Protein AF-A0AAX6IBY4-F1 (afdb_monomer)

Radius of gyration: 30.58 Å; Cα contacts (8 Å, |Δi|>4): 10; chains: 1; bounding box: 58×40×85 Å

Mean predicted aligned error: 21.07 Å

pLDDT: mean 71.38, std 19.07, range [36.28, 96.56]

Sequence (114 aa):
MSEHTAAAQQQFESMHTPLALNLREAINSASSITQNITSELVDGQRKLLALVAENTKALNPMGTKQSYGPMAEIPEMASSVQQVEVPLDPTKELSRLISEHKFGKAFTMALQRT

Secondary structure (DSSP, 8-state):
-HHHHHHHHHHHHHHHHHHHHHHHHHHHHHHHHHHHHHHHHHHHHHHHHHHHHHHHHHS-SS---------------------------HHHHHHHHHHTT-HHHHHHHHHTT-

InterPro domains:
  IPR045152 Enhancer of mRNA-decapping protein 4-like [PTHR15598] (1-113)

Structure (mmCIF, N/CA/C/O backbone):
data_AF-A0AAX6IBY4-F1
#
_entry.id   AF-A0AAX6IBY4-F1
#
loop_
_atom_site.group_PDB
_atom_site.id
_atom_site.type_symbol
_atom_site.label_atom_id
_atom_site.label_alt_id
_atom_site.label_comp_id
_atom_site.label_asym_id
_atom_site.label_entity_id
_atom_site.label_seq_id
_atom_site.pdbx_PDB_ins_code
_atom_site.Cartn_x
_atom_site.Cartn_y
_atom_site.Cartn_z
_atom_site.occupancy
_atom_site.B_iso_or_equiv
_atom_site.auth_seq_id
_atom_site.auth_comp_id
_atom_site.auth_asym_id
_atom_site.auth_atom_id
_atom_site.pdbx_PDB_model_num
ATOM 1 N N . MET A 1 1 ? -29.167 6.691 43.933 1.00 55.09 1 MET A N 1
ATOM 2 C CA . MET A 1 1 ? -29.007 5.441 43.142 1.00 55.09 1 MET A CA 1
ATOM 3 C C . MET A 1 1 ? -29.059 5.705 41.631 1.00 55.09 1 MET A C 1
ATOM 5 O O . MET A 1 1 ? -28.289 5.094 40.905 1.00 55.09 1 MET A O 1
ATOM 9 N N . SER A 1 2 ? -29.892 6.633 41.143 1.00 59.75 2 SER A N 1
ATOM 10 C CA . SER A 1 2 ? -29.972 7.025 39.721 1.00 59.75 2 SER A CA 1
ATOM 11 C C . SER A 1 2 ? -28.693 7.676 39.169 1.00 59.75 2 SER A C 1
ATOM 13 O O . SER A 1 2 ? -28.289 7.367 38.053 1.00 59.75 2 SER A O 1
ATOM 15 N N . GLU A 1 3 ? -28.006 8.506 39.958 1.00 59.09 3 GLU A N 1
ATOM 16 C CA . GLU A 1 3 ? -26.794 9.230 39.525 1.00 59.09 3 GLU A CA 1
ATOM 17 C C . GLU A 1 3 ? -25.611 8.303 39.210 1.00 59.09 3 GLU A C 1
ATOM 19 O O . GLU A 1 3 ? -24.922 8.491 38.212 1.00 59.09 3 GLU A O 1
ATOM 24 N N . HIS A 1 4 ? -25.425 7.238 39.995 1.00 55.28 4 HIS A N 1
ATOM 25 C CA . HIS A 1 4 ? -24.392 6.230 39.728 1.00 55.28 4 HIS A CA 1
ATOM 26 C C . HIS A 1 4 ? -24.662 5.434 38.445 1.00 55.28 4 HIS A C 1
ATOM 28 O O . HIS A 1 4 ? -23.726 4.987 37.788 1.00 55.28 4 HIS A O 1
ATOM 34 N N . THR A 1 5 ? -25.934 5.286 38.069 1.00 63.00 5 THR A N 1
ATOM 35 C CA . THR A 1 5 ? -26.331 4.561 36.853 1.00 63.00 5 THR A CA 1
ATOM 36 C C . THR A 1 5 ? -26.100 5.428 35.611 1.00 63.00 5 THR A C 1
ATOM 38 O O . THR A 1 5 ? -25.559 4.950 34.617 1.00 63.00 5 THR A O 1
ATOM 41 N N . ALA A 1 6 ? -26.410 6.727 35.700 1.00 64.62 6 ALA A N 1
ATOM 42 C CA . ALA A 1 6 ? -26.147 7.699 34.639 1.00 64.62 6 ALA A CA 1
ATOM 43 C C . ALA A 1 6 ? -24.641 7.934 34.416 1.00 64.62 6 ALA A C 1
ATOM 45 O O . ALA A 1 6 ? -24.189 7.973 33.273 1.00 64.62 6 ALA A O 1
ATOM 46 N N . ALA A 1 7 ? -23.849 8.020 35.490 1.00 63.41 7 ALA A N 1
ATOM 47 C CA . ALA A 1 7 ? -22.394 8.143 35.396 1.00 63.41 7 ALA A CA 1
ATOM 48 C C . ALA A 1 7 ? -21.752 6.905 34.743 1.00 63.41 7 ALA A C 1
ATOM 50 O O . ALA A 1 7 ? -20.876 7.039 33.892 1.00 63.41 7 ALA A O 1
ATOM 51 N N . ALA A 1 8 ? -22.232 5.701 35.075 1.00 61.78 8 ALA A N 1
ATOM 52 C CA . ALA A 1 8 ? -21.758 4.463 34.460 1.00 61.78 8 ALA A CA 1
ATOM 53 C C . ALA A 1 8 ? -22.101 4.377 32.959 1.00 61.78 8 ALA A C 1
ATOM 55 O O . ALA A 1 8 ? -21.261 3.949 32.169 1.00 61.78 8 ALA A O 1
ATOM 56 N N . GLN A 1 9 ? -23.292 4.827 32.546 1.00 62.38 9 GLN A N 1
ATOM 57 C CA . GLN A 1 9 ? -23.672 4.907 31.128 1.00 62.38 9 GLN A CA 1
ATOM 58 C C . GLN A 1 9 ? -22.846 5.944 30.362 1.00 62.38 9 GLN A C 1
ATOM 60 O O . GLN A 1 9 ? -22.327 5.631 29.294 1.00 62.38 9 GLN A O 1
ATOM 65 N N . GLN A 1 10 ? -22.643 7.138 30.926 1.00 64.81 10 GLN A N 1
ATOM 66 C CA . GLN A 1 10 ? -21.785 8.150 30.308 1.00 64.81 10 GLN A CA 1
ATOM 67 C C . GLN A 1 10 ? -20.335 7.680 30.185 1.00 64.81 10 GLN A C 1
ATOM 69 O O . GLN A 1 10 ? -19.704 7.930 29.161 1.00 64.81 10 GLN A O 1
ATOM 74 N N . GLN A 1 11 ? -19.800 6.972 31.186 1.00 63.59 11 GLN A N 1
ATOM 75 C CA . GLN A 1 11 ? -18.466 6.375 31.095 1.00 63.59 11 GLN A CA 1
ATOM 76 C C . GLN A 1 11 ? -18.399 5.290 30.017 1.00 63.59 11 GLN A C 1
ATOM 78 O O . GLN A 1 11 ? -17.438 5.263 29.257 1.00 63.59 11 GLN A O 1
ATOM 83 N N . PHE A 1 12 ? -19.417 4.438 29.898 1.00 61.59 12 PHE A N 1
ATOM 84 C CA . PHE A 1 12 ? -19.486 3.405 28.866 1.00 61.59 12 PHE A CA 1
ATOM 85 C C . PHE A 1 12 ? -19.527 4.005 27.450 1.00 61.59 12 PHE A C 1
ATOM 87 O O . PHE A 1 12 ? -18.711 3.655 26.598 1.00 61.59 12 PHE A O 1
ATOM 94 N N . GLU A 1 13 ? -20.398 4.985 27.208 1.00 59.47 13 GLU A N 1
ATOM 95 C CA . GLU A 1 13 ? -20.476 5.701 25.926 1.00 59.47 13 GLU A CA 1
ATOM 96 C C . GLU A 1 13 ? -19.178 6.472 25.620 1.00 59.47 13 GLU A C 1
ATOM 98 O O . GLU A 1 13 ? -18.667 6.447 24.493 1.00 59.47 13 GLU A O 1
ATOM 103 N N . SER A 1 14 ? -18.564 7.072 26.642 1.00 60.78 14 SER A N 1
ATOM 104 C CA . SER A 1 14 ? -17.273 7.760 26.523 1.00 60.78 14 SER A CA 1
ATOM 105 C C . SER A 1 14 ? -16.094 6.810 26.299 1.00 60.78 14 SER A C 1
ATOM 107 O O . SER A 1 14 ? -15.063 7.260 25.817 1.00 60.78 14 SER A O 1
ATOM 109 N N . MET A 1 15 ? -16.204 5.514 26.611 1.00 60.28 15 MET A N 1
ATOM 110 C CA . MET A 1 15 ? -15.149 4.523 26.346 1.00 60.28 15 MET A CA 1
ATOM 111 C C . MET A 1 15 ? -15.185 3.981 24.913 1.00 60.28 15 MET A C 1
ATOM 113 O O . MET A 1 15 ? -14.141 3.627 24.364 1.00 60.28 15 MET A O 1
ATOM 117 N N . HIS A 1 16 ? -16.356 3.950 24.275 1.00 60.94 16 HIS A N 1
ATOM 118 C CA . HIS A 1 16 ? -16.498 3.488 22.889 1.00 60.94 16 HIS A CA 1
ATOM 119 C C . HIS A 1 16 ? -16.200 4.578 21.850 1.00 60.94 16 HIS A C 1
ATOM 121 O O . HIS A 1 16 ? -15.796 4.277 20.725 1.00 60.94 16 HIS A O 1
ATOM 127 N N . THR A 1 17 ? -16.328 5.846 22.237 1.00 72.38 17 THR A N 1
ATOM 128 C CA . THR A 1 17 ? -16.093 6.999 21.355 1.00 72.38 17 THR A CA 1
ATOM 129 C C . THR A 1 17 ? -14.617 7.171 20.925 1.00 72.38 17 THR A C 1
ATOM 131 O O . THR A 1 17 ? -14.375 7.351 19.731 1.00 72.38 17 THR A O 1
ATOM 134 N N . PRO A 1 18 ? -13.604 7.055 21.810 1.00 77.81 18 PRO A N 1
ATOM 135 C CA . PRO A 1 18 ? -12.193 7.244 21.465 1.00 77.81 18 PRO A CA 1
ATOM 136 C C . PRO A 1 18 ? -11.669 6.176 20.508 1.00 77.81 18 PRO A C 1
ATOM 138 O O . PRO A 1 18 ? -10.928 6.487 19.581 1.00 77.81 18 PRO A O 1
ATOM 141 N N . LEU A 1 19 ? -12.080 4.917 20.692 1.00 81.25 19 LEU A N 1
ATOM 142 C CA . LEU A 1 19 ? -11.678 3.830 19.801 1.00 81.25 19 LEU A CA 1
ATOM 143 C C . LEU A 1 19 ? -12.272 4.013 18.400 1.00 81.25 19 LEU A C 1
ATOM 145 O O . LEU A 1 19 ? -11.559 3.863 17.410 1.00 81.25 19 LEU A O 1
ATOM 149 N N . ALA A 1 20 ? -13.555 4.371 18.308 1.00 79.25 20 ALA A N 1
ATOM 150 C CA . ALA A 1 20 ? -14.202 4.651 17.029 1.00 79.25 20 ALA A CA 1
ATOM 151 C C . ALA A 1 20 ? -13.552 5.844 16.304 1.00 79.25 20 ALA A C 1
ATOM 153 O O . ALA A 1 20 ? -13.380 5.813 15.084 1.00 79.25 20 ALA A O 1
ATOM 154 N N . LEU A 1 21 ? -13.148 6.873 17.055 1.00 82.75 21 LEU A N 1
ATOM 155 C CA . LEU A 1 21 ? -12.456 8.046 16.524 1.00 82.75 21 LEU A CA 1
ATOM 156 C C . LEU A 1 21 ? -11.056 7.675 16.010 1.00 82.75 21 LEU A C 1
ATOM 158 O O . LEU A 1 21 ? -10.750 7.949 14.851 1.00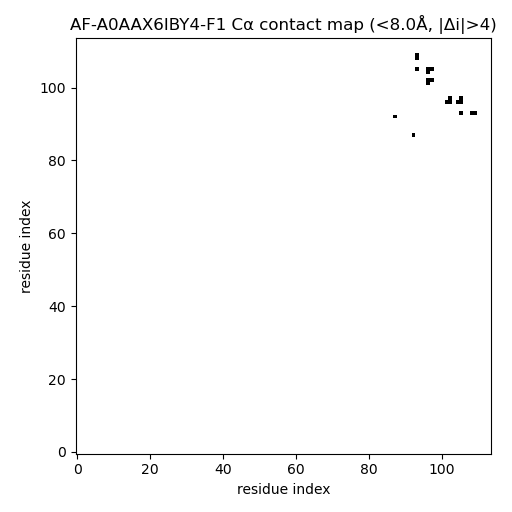 82.75 21 LEU A O 1
ATOM 162 N N . ASN A 1 22 ? -10.270 6.942 16.803 1.00 86.56 22 ASN A N 1
ATOM 163 C CA . ASN A 1 22 ? -8.951 6.443 16.405 1.00 86.56 22 ASN A CA 1
ATOM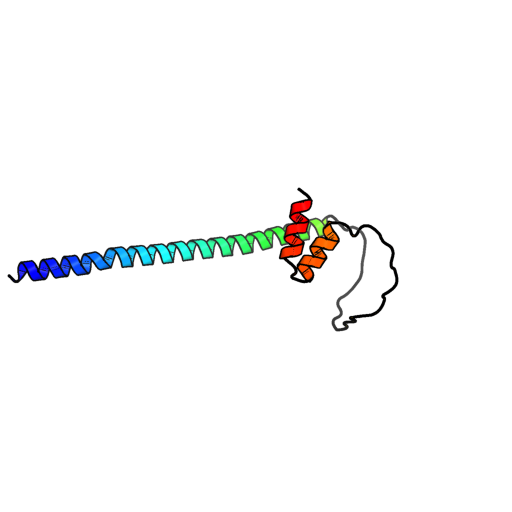 164 C C . ASN A 1 22 ? -9.019 5.538 15.168 1.00 86.56 22 ASN A C 1
ATOM 166 O O . ASN A 1 22 ? -8.180 5.647 14.279 1.00 86.56 22 ASN A O 1
ATOM 170 N N . LEU A 1 23 ? -10.021 4.656 15.076 1.00 86.00 23 LEU A N 1
ATOM 171 C CA . LEU A 1 23 ? -10.219 3.805 13.899 1.00 86.00 23 LEU A CA 1
ATOM 172 C C . LEU A 1 23 ? -10.519 4.634 12.651 1.00 86.00 23 LEU A C 1
ATOM 174 O O . LEU A 1 23 ? -9.950 4.383 11.593 1.00 86.00 23 LEU A O 1
ATOM 178 N N . ARG A 1 24 ? -11.383 5.643 12.768 1.00 85.19 24 ARG A N 1
ATOM 179 C CA . ARG A 1 24 ? -11.699 6.546 11.658 1.00 85.19 24 ARG A CA 1
ATOM 180 C C . ARG A 1 24 ? -10.476 7.349 11.218 1.00 85.19 24 ARG A C 1
ATOM 182 O O . ARG A 1 24 ? -10.249 7.480 10.019 1.00 85.19 24 ARG A O 1
ATOM 189 N N . GLU A 1 25 ? -9.673 7.850 12.153 1.00 90.56 25 GLU A N 1
ATOM 190 C CA . GLU A 1 25 ? -8.411 8.522 11.826 1.00 90.56 25 GLU A CA 1
ATOM 191 C C . GLU A 1 25 ? -7.401 7.573 11.179 1.00 90.56 25 GLU A C 1
ATOM 193 O O . GLU A 1 25 ? -6.795 7.933 10.171 1.00 90.56 25 GLU A O 1
ATOM 198 N N . ALA A 1 26 ? -7.269 6.342 11.679 1.00 90.44 26 ALA A N 1
ATOM 199 C CA . ALA A 1 26 ? -6.401 5.327 11.090 1.00 90.44 26 ALA A CA 1
ATOM 200 C C . ALA A 1 26 ? -6.826 4.973 9.655 1.00 90.44 26 ALA A C 1
ATOM 202 O O . ALA A 1 26 ? -5.979 4.909 8.765 1.00 90.44 26 ALA A O 1
ATOM 203 N N . ILE A 1 27 ? -8.131 4.812 9.406 1.00 91.69 27 ILE A N 1
ATOM 204 C CA . ILE A 1 27 ? -8.686 4.570 8.066 1.00 91.69 27 ILE A CA 1
ATOM 205 C C . ILE A 1 27 ? -8.398 5.757 7.143 1.00 91.69 27 ILE A C 1
ATOM 207 O O . ILE A 1 27 ? -7.911 5.565 6.029 1.00 91.69 27 ILE A O 1
ATOM 211 N N . ASN A 1 28 ? -8.646 6.984 7.603 1.00 93.38 28 ASN A N 1
ATOM 212 C CA . ASN A 1 28 ? -8.382 8.186 6.813 1.00 93.38 28 ASN A CA 1
ATOM 213 C C . ASN A 1 28 ? -6.888 8.340 6.493 1.00 93.38 28 ASN A C 1
ATOM 215 O O . ASN A 1 28 ? -6.529 8.669 5.363 1.00 93.38 28 ASN A O 1
ATOM 219 N N . SER A 1 29 ? -6.015 8.057 7.461 1.00 94.31 29 SER A N 1
ATOM 220 C CA . SER A 1 29 ? -4.562 8.085 7.289 1.00 94.31 29 SER A CA 1
ATOM 221 C C . SER A 1 29 ? -4.102 7.041 6.269 1.00 94.31 29 SER A C 1
ATOM 223 O O . SER A 1 29 ? -3.422 7.379 5.300 1.00 94.31 29 SER A O 1
ATOM 225 N N . ALA A 1 30 ? -4.557 5.791 6.402 1.00 92.88 30 ALA A N 1
ATOM 226 C CA . ALA A 1 30 ? -4.256 4.724 5.449 1.00 92.88 30 ALA A CA 1
ATOM 227 C C . ALA A 1 30 ? -4.766 5.042 4.031 1.00 92.88 30 ALA A C 1
ATOM 229 O O . ALA A 1 30 ? -4.067 4.797 3.044 1.00 92.88 30 ALA A O 1
ATOM 230 N N . SER A 1 31 ? -5.957 5.638 3.919 1.00 93.75 31 SER A N 1
ATOM 231 C CA . SER A 1 31 ? -6.512 6.080 2.637 1.00 93.75 31 SER A CA 1
ATOM 232 C C . SER A 1 31 ? -5.661 7.184 2.004 1.00 93.75 31 SER A C 1
ATOM 234 O O . SER A 1 31 ? -5.353 7.111 0.815 1.00 93.75 31 SER A O 1
ATOM 236 N N . SER A 1 32 ? -5.232 8.173 2.794 1.00 95.25 32 SER A N 1
ATOM 237 C CA . SER A 1 32 ? -4.353 9.256 2.336 1.00 95.25 32 SER A CA 1
ATOM 238 C C . SER A 1 32 ? -3.004 8.721 1.844 1.00 95.25 32 SER A C 1
ATOM 240 O O . SER A 1 32 ? -2.558 9.062 0.748 1.00 95.25 32 SER A O 1
ATOM 242 N N . ILE A 1 33 ? -2.394 7.795 2.593 1.00 95.88 33 ILE A N 1
ATOM 243 C CA . ILE A 1 33 ? -1.143 7.128 2.205 1.00 95.88 33 ILE A CA 1
ATOM 244 C C . ILE A 1 33 ? -1.312 6.392 0.871 1.00 95.88 33 ILE A C 1
ATOM 246 O O . ILE A 1 33 ? -0.482 6.535 -0.024 1.00 95.88 33 ILE A O 1
ATOM 250 N N . THR A 1 34 ? -2.401 5.640 0.709 1.00 93.56 34 THR A N 1
ATOM 251 C CA . THR A 1 34 ? -2.664 4.875 -0.520 1.00 93.56 34 THR A CA 1
ATOM 252 C C . THR A 1 34 ? -2.861 5.795 -1.723 1.00 93.56 34 THR A C 1
ATOM 254 O O . THR A 1 34 ? -2.324 5.536 -2.803 1.00 93.56 34 THR A O 1
ATOM 257 N N . GLN A 1 35 ? -3.586 6.901 -1.542 1.00 94.44 35 GLN A N 1
ATOM 258 C CA . GLN A 1 35 ? -3.765 7.907 -2.584 1.00 94.44 35 GLN A CA 1
ATO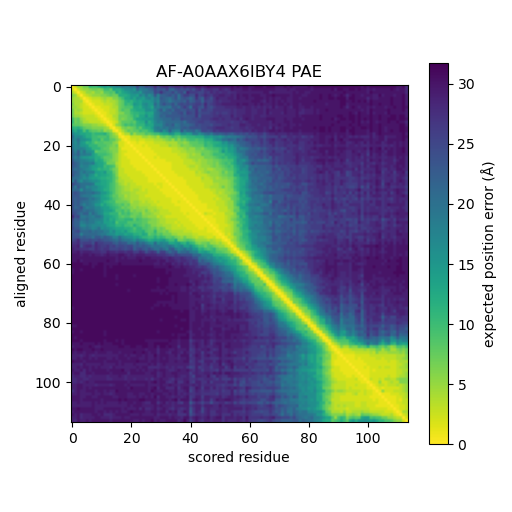M 259 C C . GLN A 1 35 ? -2.428 8.551 -2.974 1.00 94.44 35 GLN A C 1
ATOM 261 O O . GLN A 1 35 ? -2.152 8.709 -4.163 1.00 94.44 35 GLN A O 1
ATOM 266 N N . ASN A 1 36 ? -1.575 8.859 -1.994 1.00 96.56 36 ASN A N 1
ATOM 267 C CA . ASN A 1 36 ? -0.245 9.404 -2.245 1.00 96.56 36 ASN A CA 1
ATOM 268 C C . ASN A 1 36 ? 0.630 8.420 -3.034 1.00 96.56 36 ASN A C 1
ATOM 270 O O . ASN A 1 36 ? 1.176 8.785 -4.069 1.00 96.56 36 ASN A O 1
ATOM 274 N N . ILE A 1 37 ? 0.690 7.151 -2.615 1.00 96.38 37 ILE A N 1
ATOM 275 C CA . ILE A 1 37 ? 1.430 6.099 -3.335 1.00 96.38 37 ILE A CA 1
ATOM 276 C C . ILE A 1 37 ? 0.911 5.946 -4.768 1.00 96.38 37 ILE A C 1
ATOM 278 O O . ILE A 1 37 ? 1.700 5.802 -5.697 1.00 96.38 37 ILE A O 1
ATOM 282 N N . THR A 1 38 ? -0.406 6.002 -4.967 1.00 95.31 38 THR A N 1
ATOM 283 C CA . THR A 1 38 ? -1.009 5.909 -6.305 1.00 95.31 38 THR A CA 1
ATOM 284 C C . THR A 1 38 ? -0.586 7.086 -7.185 1.00 95.31 38 THR A C 1
ATOM 286 O O . THR A 1 38 ? -0.221 6.886 -8.343 1.00 95.31 38 THR A O 1
ATOM 289 N N . SER A 1 39 ? -0.592 8.304 -6.636 1.00 94.50 39 SER A N 1
ATOM 290 C CA . SER A 1 39 ? -0.122 9.503 -7.336 1.00 94.50 39 SER A CA 1
ATOM 291 C C . SER A 1 39 ? 1.358 9.393 -7.709 1.00 94.50 39 SER A C 1
ATOM 293 O O . SER A 1 39 ? 1.713 9.589 -8.870 1.00 94.50 39 SER A O 1
ATOM 295 N N . GLU A 1 40 ? 2.208 9.014 -6.754 1.00 96.06 40 GLU A N 1
ATOM 296 C CA . GLU A 1 40 ? 3.650 8.837 -6.960 1.00 96.06 40 GLU A CA 1
ATOM 297 C C . GLU A 1 40 ? 3.963 7.717 -7.961 1.00 96.06 40 GLU A C 1
ATOM 299 O O . GLU A 1 40 ? 4.886 7.839 -8.762 1.00 96.06 40 GLU A O 1
ATOM 304 N N . LEU A 1 41 ? 3.176 6.637 -7.983 1.00 95.75 41 LEU A N 1
ATOM 305 C CA . LEU A 1 41 ? 3.333 5.561 -8.961 1.00 95.75 41 LEU A CA 1
ATOM 306 C C . LEU A 1 41 ? 3.022 6.043 -10.381 1.00 95.75 41 LEU A C 1
ATOM 308 O O . LEU A 1 41 ? 3.788 5.768 -11.305 1.00 95.75 41 LEU A O 1
ATOM 312 N N . VAL A 1 42 ? 1.912 6.764 -10.562 1.00 95.50 42 VAL A N 1
ATOM 313 C CA . VAL A 1 42 ? 1.540 7.336 -11.865 1.00 95.50 42 VAL A CA 1
ATOM 314 C C . VAL A 1 42 ? 2.582 8.360 -12.318 1.00 95.50 42 VAL A C 1
ATOM 316 O O . VAL A 1 42 ? 2.965 8.371 -13.489 1.00 95.50 42 VAL A O 1
ATOM 319 N N . ASP A 1 43 ? 3.078 9.199 -11.409 1.00 94.62 43 ASP A N 1
ATOM 320 C CA . ASP A 1 43 ? 4.138 10.163 -11.705 1.00 94.62 43 ASP A CA 1
ATOM 321 C C . ASP A 1 43 ? 5.464 9.472 -12.067 1.00 94.62 43 ASP A C 1
ATOM 323 O O . ASP A 1 43 ? 6.091 9.807 -13.074 1.00 94.62 43 ASP A O 1
ATOM 327 N N . GLY A 1 44 ? 5.849 8.429 -11.329 1.00 93.06 44 GLY A N 1
ATOM 328 C CA . GLY A 1 44 ? 7.013 7.596 -11.630 1.00 93.06 44 GLY A CA 1
ATOM 329 C C . GLY A 1 44 ? 6.915 6.926 -13.001 1.00 93.06 44 GLY A C 1
ATOM 330 O O . GLY A 1 44 ? 7.867 6.971 -13.780 1.00 93.06 44 GLY A O 1
ATOM 331 N N . GLN A 1 45 ? 5.746 6.380 -13.350 1.00 93.69 45 GLN A N 1
ATOM 332 C CA . GLN A 1 45 ? 5.493 5.828 -14.685 1.00 93.69 45 GLN A CA 1
ATOM 333 C C . GLN A 1 45 ? 5.641 6.889 -15.781 1.00 93.69 45 GLN A C 1
ATOM 335 O O . GLN A 1 45 ? 6.271 6.625 -16.806 1.00 93.69 45 GLN A O 1
ATOM 340 N N . ARG A 1 46 ? 5.118 8.104 -15.569 1.00 92.81 46 ARG A N 1
ATOM 341 C CA . ARG A 1 46 ? 5.279 9.215 -16.521 1.00 92.81 46 ARG A CA 1
ATOM 342 C C . ARG A 1 46 ? 6.738 9.631 -16.678 1.00 92.81 46 ARG A C 1
ATOM 344 O O . ARG A 1 46 ? 7.179 9.824 -17.807 1.00 92.81 46 ARG A O 1
ATOM 351 N N . LYS A 1 47 ? 7.492 9.730 -15.581 1.00 93.56 47 LYS A N 1
ATOM 352 C CA . LYS A 1 47 ? 8.929 10.051 -15.601 1.00 93.56 47 LYS A CA 1
ATOM 353 C C . LYS A 1 47 ? 9.731 8.997 -16.359 1.00 93.56 47 LYS A C 1
ATOM 355 O O . LYS A 1 47 ? 10.543 9.350 -17.207 1.00 93.56 47 LYS A O 1
ATOM 360 N N . LEU A 1 48 ? 9.472 7.713 -16.114 1.00 90.31 48 LEU A N 1
ATOM 361 C CA . LEU A 1 48 ? 10.114 6.626 -16.857 1.00 90.31 48 LEU A CA 1
ATOM 362 C C . LEU A 1 48 ? 9.775 6.680 -18.350 1.00 90.31 48 LEU A C 1
ATOM 364 O O . LEU A 1 48 ? 10.666 6.533 -19.185 1.00 90.31 48 LEU A O 1
ATOM 368 N N . LEU A 1 49 ? 8.513 6.943 -18.697 1.00 89.00 49 LEU A N 1
ATOM 369 C CA . LEU A 1 49 ? 8.104 7.088 -20.092 1.00 89.00 49 LEU A CA 1
ATOM 370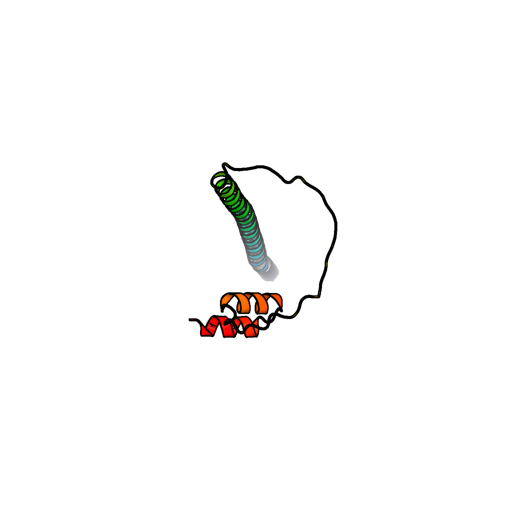 C C . LEU A 1 49 ? 8.780 8.292 -20.764 1.00 89.00 49 LEU A C 1
ATOM 372 O O . LEU A 1 49 ? 9.222 8.172 -21.903 1.00 89.00 49 LEU A O 1
ATOM 376 N N . ALA A 1 50 ? 8.907 9.421 -20.060 1.00 86.56 50 ALA A N 1
ATOM 377 C CA . ALA A 1 50 ? 9.623 10.597 -20.547 1.00 86.56 50 ALA A CA 1
ATOM 378 C C . ALA A 1 50 ? 11.111 10.297 -20.785 1.00 86.56 50 ALA A C 1
ATOM 380 O O . ALA A 1 50 ? 11.626 10.614 -21.850 1.00 86.56 50 ALA A O 1
ATOM 381 N N . LEU A 1 51 ? 11.776 9.596 -19.861 1.00 86.31 51 LEU A N 1
ATOM 382 C CA . LEU A 1 51 ? 13.174 9.187 -20.024 1.00 86.31 51 LEU A CA 1
ATOM 383 C C . LEU A 1 51 ? 13.369 8.260 -21.232 1.00 86.31 51 LEU A C 1
ATOM 385 O O . LEU A 1 51 ? 14.301 8.449 -22.007 1.00 86.31 51 LEU A O 1
ATOM 389 N N . VAL A 1 52 ? 12.481 7.284 -21.443 1.00 79.50 52 VAL A N 1
ATOM 390 C CA . VAL A 1 52 ? 12.538 6.406 -22.626 1.00 79.50 52 VAL A CA 1
ATOM 391 C C . VAL A 1 52 ? 12.241 7.186 -23.915 1.00 79.50 52 VAL A C 1
ATOM 393 O O . VAL A 1 52 ? 12.908 6.976 -24.930 1.00 79.50 52 VAL A O 1
ATOM 396 N N . ALA A 1 53 ? 11.282 8.114 -23.893 1.00 75.00 53 ALA A N 1
ATOM 397 C CA . ALA A 1 53 ? 10.961 8.972 -25.033 1.00 75.00 53 ALA A CA 1
ATOM 398 C C . ALA A 1 53 ? 12.116 9.927 -25.394 1.00 75.00 53 ALA A C 1
ATOM 400 O O . ALA A 1 53 ? 12.392 10.163 -26.568 1.00 75.00 53 ALA A O 1
ATOM 401 N N . GLU A 1 54 ? 12.840 10.445 -24.405 1.00 66.00 54 GLU A N 1
ATOM 402 C CA . GLU A 1 54 ? 14.028 11.275 -24.621 1.00 66.00 54 GLU A CA 1
ATOM 403 C C . GLU A 1 54 ? 15.224 10.442 -25.105 1.00 66.00 54 GLU A C 1
ATOM 405 O O . GLU A 1 54 ? 15.921 10.847 -26.038 1.00 66.00 54 GLU A O 1
ATOM 410 N N . ASN A 1 55 ? 15.413 9.231 -24.572 1.00 61.50 55 ASN A N 1
ATOM 411 C CA . ASN A 1 55 ? 16.484 8.329 -25.001 1.00 61.50 55 ASN A CA 1
ATOM 412 C C . ASN A 1 55 ? 16.267 7.803 -26.438 1.00 61.50 55 ASN A C 1
ATOM 414 O O . ASN A 1 55 ? 17.221 7.628 -27.194 1.00 61.50 55 ASN A O 1
ATOM 418 N N . THR A 1 56 ? 15.010 7.622 -26.859 1.00 54.72 56 THR A N 1
ATOM 419 C CA . THR A 1 56 ? 14.645 7.287 -28.254 1.00 54.72 56 THR A CA 1
ATOM 420 C C . THR A 1 56 ? 14.734 8.481 -29.210 1.00 54.72 56 THR A C 1
ATOM 422 O O . THR A 1 56 ? 14.835 8.284 -30.419 1.00 54.72 56 THR A O 1
ATOM 425 N N . LYS A 1 57 ? 14.763 9.716 -28.692 1.00 53.16 57 LYS A N 1
ATOM 426 C CA . LYS A 1 57 ? 15.019 10.935 -29.475 1.00 53.16 57 LYS A CA 1
ATOM 427 C C . LYS A 1 57 ? 16.518 11.216 -29.654 1.00 53.16 57 LYS A C 1
ATOM 429 O O . LYS A 1 57 ? 16.903 11.800 -30.662 1.00 53.16 57 LYS A O 1
ATOM 434 N N . ALA A 1 58 ? 17.361 10.783 -28.712 1.00 49.91 58 ALA A N 1
ATOM 435 C CA . ALA A 1 58 ? 18.823 10.854 -28.818 1.00 49.91 58 ALA A CA 1
ATOM 436 C C . ALA A 1 58 ? 19.418 9.745 -29.710 1.00 49.91 58 ALA A C 1
ATOM 438 O O . ALA A 1 58 ? 20.463 9.940 -30.329 1.00 49.91 58 ALA A O 1
ATOM 439 N N . LEU A 1 59 ? 18.730 8.606 -29.831 1.00 45.19 59 LEU A N 1
ATOM 440 C CA . LEU A 1 59 ? 19.090 7.503 -30.719 1.00 45.19 59 LEU A CA 1
ATOM 441 C C . LEU A 1 59 ? 18.198 7.503 -31.966 1.00 45.19 59 LEU A C 1
ATOM 443 O O . LEU A 1 59 ? 17.392 6.599 -32.128 1.00 45.19 59 LEU A O 1
ATOM 447 N N . ASN A 1 60 ? 18.296 8.531 -32.816 1.00 39.94 60 ASN A N 1
ATOM 448 C CA . ASN A 1 60 ? 18.090 8.395 -34.267 1.00 39.94 60 ASN A CA 1
ATOM 449 C C . ASN A 1 60 ? 18.329 9.714 -35.015 1.00 39.94 60 ASN A C 1
ATOM 451 O O . ASN A 1 60 ? 17.519 10.639 -34.936 1.00 39.94 60 ASN A O 1
ATOM 455 N N . PRO A 1 61 ? 19.338 9.719 -35.900 1.00 45.50 61 PRO A N 1
ATOM 456 C CA . PRO A 1 61 ? 19.195 10.359 -37.194 1.00 45.50 61 PRO A CA 1
ATOM 457 C C . PRO A 1 61 ? 19.503 9.358 -38.320 1.00 45.50 61 PRO A C 1
ATOM 459 O O . PRO A 1 61 ? 20.409 9.589 -39.103 1.00 45.50 61 PRO A O 1
ATOM 462 N N . MET A 1 62 ? 18.799 8.223 -38.389 1.00 47.66 62 MET A N 1
ATOM 463 C CA . MET A 1 62 ? 18.666 7.358 -39.583 1.00 47.66 62 MET A CA 1
ATOM 464 C C . MET A 1 62 ? 17.907 6.104 -39.146 1.00 47.66 62 MET A C 1
ATOM 466 O O . MET A 1 62 ? 18.374 5.397 -38.276 1.00 47.66 62 MET A O 1
ATOM 470 N N . GLY A 1 63 ? 16.752 5.714 -39.654 1.00 42.38 63 GLY A N 1
ATOM 471 C CA . GLY A 1 63 ? 16.070 6.033 -40.887 1.00 42.38 63 GLY A CA 1
ATOM 472 C C . GLY A 1 63 ? 14.956 4.992 -41.008 1.00 42.38 63 GLY A C 1
ATOM 473 O O . GLY A 1 63 ? 15.223 3.799 -41.006 1.00 42.38 63 GLY A O 1
ATOM 474 N N . THR A 1 64 ? 13.719 5.480 -41.068 1.00 54.47 64 THR A N 1
ATOM 475 C CA . THR A 1 64 ? 12.661 4.994 -41.966 1.00 54.47 64 THR A CA 1
ATOM 476 C C . THR A 1 64 ? 12.283 3.495 -42.004 1.00 54.47 64 THR A C 1
ATOM 478 O O . THR A 1 64 ? 13.002 2.662 -42.544 1.00 54.47 64 THR A O 1
ATOM 481 N N . LYS A 1 65 ? 10.983 3.270 -41.704 1.00 50.50 65 LYS A N 1
ATOM 482 C CA . LYS A 1 65 ? 10.100 2.107 -42.001 1.00 50.50 65 LYS A CA 1
ATOM 483 C C . LYS A 1 65 ? 10.182 1.009 -40.928 1.00 50.50 65 LYS A C 1
ATOM 485 O O . LYS A 1 65 ? 11.253 0.518 -40.643 1.00 50.50 65 LYS A O 1
ATOM 490 N N . GLN A 1 66 ? 9.103 0.591 -40.267 1.00 43.38 66 GLN A N 1
ATOM 491 C CA . GLN A 1 66 ? 7.869 0.007 -40.814 1.00 43.38 66 GLN A CA 1
ATOM 492 C C . GLN A 1 66 ? 6.714 0.284 -39.824 1.00 43.38 66 GLN A C 1
ATOM 494 O O . GLN A 1 66 ? 6.815 -0.018 -38.643 1.00 43.38 66 GLN A O 1
ATOM 499 N N . SER A 1 67 ? 5.735 1.118 -40.181 1.00 40.62 67 SER A N 1
ATOM 500 C CA . SER A 1 67 ? 4.413 0.732 -40.707 1.00 40.62 67 SER A CA 1
ATOM 501 C C . SER A 1 67 ? 3.694 -0.373 -39.921 1.00 40.62 67 SER A C 1
ATOM 503 O O . SER A 1 67 ? 4.044 -1.543 -40.009 1.00 40.62 67 SER A O 1
ATOM 505 N N . TYR A 1 68 ? 2.639 0.049 -39.226 1.00 52.47 68 TYR A N 1
ATOM 506 C CA . TYR A 1 68 ? 1.565 -0.730 -38.615 1.00 52.47 68 TYR A CA 1
ATOM 507 C C . TYR A 1 68 ? 1.066 -1.913 -39.468 1.00 52.47 68 TYR A C 1
ATOM 509 O O . TYR A 1 68 ? 0.878 -1.769 -40.676 1.00 52.47 68 TYR A O 1
ATOM 517 N N . GLY A 1 69 ? 0.742 -3.030 -38.806 1.00 36.28 69 GLY A N 1
ATOM 518 C CA . GLY A 1 69 ? -0.049 -4.138 -39.352 1.00 36.28 69 GLY A CA 1
ATOM 519 C C . GLY A 1 69 ? -0.271 -5.250 -38.308 1.00 36.28 69 GLY A C 1
ATOM 520 O O . GLY A 1 69 ? 0.719 -5.708 -37.744 1.00 36.28 69 GLY A O 1
ATOM 521 N N . PRO A 1 70 ? -1.520 -5.654 -37.994 1.00 66.50 70 PRO A N 1
ATOM 522 C CA . PRO A 1 70 ? -1.845 -6.569 -36.899 1.00 66.50 70 PRO A CA 1
ATOM 523 C C . PRO A 1 70 ? -1.966 -8.031 -37.364 1.00 66.50 70 PRO A C 1
ATOM 525 O O . PRO A 1 70 ? -2.203 -8.286 -38.540 1.00 66.50 70 PRO A O 1
ATOM 528 N N . MET A 1 71 ? -1.975 -8.935 -36.378 1.00 45.50 71 MET A N 1
ATOM 529 C CA . MET A 1 71 ? -2.422 -10.340 -36.412 1.00 45.50 71 MET A CA 1
ATOM 530 C C . MET A 1 71 ? -1.335 -11.412 -36.539 1.00 45.50 71 MET A C 1
ATOM 532 O O . MET A 1 71 ? -0.634 -11.503 -37.535 1.00 45.50 71 MET A O 1
ATOM 536 N N . ALA A 1 72 ? -1.347 -12.256 -35.501 1.00 46.56 72 ALA A N 1
ATOM 537 C CA . ALA A 1 72 ? -1.214 -13.707 -35.543 1.00 46.56 72 ALA A CA 1
ATOM 538 C C . ALA A 1 72 ? 0.037 -14.285 -36.217 1.00 46.56 72 ALA A C 1
ATOM 540 O O . ALA A 1 72 ? 0.141 -14.327 -37.431 1.00 46.56 72 ALA A O 1
ATOM 541 N N . GLU A 1 73 ? 0.920 -14.871 -35.411 1.00 38.03 73 GLU A N 1
ATOM 542 C CA . GLU A 1 73 ? 0.998 -16.334 -35.317 1.00 38.03 73 GLU A CA 1
ATOM 543 C C . GLU A 1 73 ? 2.070 -16.733 -34.300 1.00 38.03 73 GLU A C 1
ATOM 545 O O . GLU A 1 73 ? 3.217 -16.296 -34.329 1.00 38.03 73 GLU A O 1
ATOM 550 N N . ILE A 1 74 ? 1.644 -17.565 -33.359 1.00 56.72 74 ILE A N 1
ATOM 551 C CA . ILE A 1 74 ? 2.501 -18.396 -32.524 1.00 56.72 74 ILE A CA 1
ATOM 552 C C . ILE A 1 74 ? 3.156 -19.408 -33.478 1.00 56.72 74 ILE A C 1
ATOM 554 O O . ILE A 1 74 ? 2.445 -19.989 -34.297 1.00 56.72 74 ILE A O 1
ATOM 558 N N . PRO A 1 75 ? 4.466 -19.670 -33.372 1.00 47.03 75 PRO A N 1
ATOM 559 C CA . PRO A 1 75 ? 4.838 -21.083 -33.302 1.00 47.03 75 PRO A CA 1
ATOM 560 C C . PRO A 1 75 ? 5.739 -21.366 -32.101 1.00 47.03 75 PRO A C 1
ATOM 562 O O . PRO A 1 75 ? 6.922 -21.026 -32.056 1.00 47.03 75 PRO A O 1
ATOM 565 N N . GLU A 1 76 ? 5.139 -22.050 -31.131 1.00 47.03 76 GLU A N 1
ATOM 566 C CA . GLU A 1 76 ? 5.820 -22.998 -30.270 1.00 47.03 76 GLU A CA 1
ATOM 567 C C . GLU A 1 76 ? 6.544 -24.019 -31.165 1.00 47.03 76 GLU A C 1
ATOM 569 O O . GLU A 1 76 ? 5.993 -24.479 -32.162 1.00 47.03 76 GLU A O 1
ATOM 574 N N . MET A 1 77 ? 7.733 -24.436 -30.729 1.00 56.72 77 MET A N 1
ATOM 575 C CA . MET A 1 77 ? 8.251 -25.787 -30.966 1.00 56.72 77 MET A CA 1
ATOM 576 C C . MET A 1 77 ? 8.622 -26.136 -32.415 1.00 56.72 77 MET A C 1
ATOM 578 O O . MET A 1 77 ? 7.878 -26.819 -33.108 1.00 56.72 77 MET A O 1
ATOM 582 N N . ALA A 1 78 ? 9.844 -25.782 -32.824 1.00 47.84 78 ALA A N 1
ATOM 583 C CA . ALA A 1 78 ? 10.817 -26.733 -33.386 1.00 47.84 78 ALA A CA 1
ATOM 584 C C . ALA A 1 78 ? 11.996 -25.992 -34.030 1.00 47.84 78 ALA A C 1
ATOM 586 O O . ALA A 1 78 ? 11.968 -25.655 -35.206 1.00 47.84 78 ALA A O 1
ATOM 587 N N . SER A 1 79 ? 13.078 -25.819 -33.275 1.00 36.94 79 SER A N 1
ATOM 588 C CA . SER A 1 79 ? 14.383 -26.234 -33.793 1.00 36.94 79 SER A CA 1
ATOM 589 C C . SER A 1 79 ? 15.330 -26.437 -32.621 1.00 36.94 79 SER A C 1
ATOM 591 O O . SER A 1 79 ? 16.136 -25.589 -32.246 1.00 36.94 79 SER A O 1
ATOM 593 N N . SER A 1 80 ? 15.178 -27.605 -32.001 1.00 50.28 80 SER A N 1
ATOM 594 C CA . SER A 1 80 ? 16.270 -28.269 -31.306 1.00 50.28 80 SER A CA 1
ATOM 595 C C . SER A 1 80 ? 17.468 -28.428 -32.255 1.00 50.28 80 SER A C 1
ATOM 597 O O . SER A 1 80 ? 17.315 -28.409 -33.474 1.00 50.28 80 SER A O 1
ATOM 599 N N . VAL A 1 81 ? 18.637 -28.668 -31.663 1.00 47.72 81 VAL A N 1
ATOM 600 C CA . VAL A 1 81 ? 19.946 -28.888 -32.303 1.00 47.72 81 VAL A CA 1
ATOM 601 C C . VAL A 1 81 ? 20.766 -27.615 -32.539 1.00 47.72 81 VAL A C 1
ATOM 603 O O . VAL A 1 81 ? 21.159 -27.287 -33.647 1.00 47.72 81 VAL A O 1
ATOM 606 N N . GLN A 1 82 ? 21.179 -26.984 -31.443 1.00 38.75 82 GLN A N 1
ATOM 607 C CA . GLN A 1 82 ? 22.618 -26.818 -31.260 1.00 38.75 82 GLN A CA 1
ATOM 608 C C . GLN A 1 82 ? 22.943 -26.981 -29.776 1.00 38.75 82 GLN A C 1
ATOM 610 O O . GLN A 1 82 ? 22.940 -26.042 -28.986 1.00 38.75 82 GLN A O 1
ATOM 615 N N . GLN A 1 83 ? 23.179 -28.238 -29.401 1.00 45.31 83 GLN A N 1
ATOM 616 C CA . GLN A 1 83 ? 23.971 -28.567 -28.229 1.00 45.31 83 GLN A CA 1
ATOM 617 C C . GLN A 1 83 ? 25.366 -27.986 -28.470 1.00 45.31 83 GLN A C 1
ATOM 619 O O . GLN A 1 83 ? 26.156 -28.560 -29.212 1.00 45.31 83 GLN A O 1
ATOM 624 N N . VAL A 1 84 ? 25.641 -26.812 -27.915 1.00 39.59 84 VAL A N 1
ATOM 625 C CA . VAL A 1 84 ? 27.001 -26.414 -27.569 1.00 39.59 84 VAL A CA 1
ATOM 626 C C . VAL A 1 84 ? 26.913 -25.846 -26.167 1.00 39.59 84 VAL A C 1
ATOM 628 O O . VAL A 1 84 ? 26.324 -24.798 -25.920 1.00 39.59 84 VAL A O 1
ATOM 631 N N . GLU A 1 85 ? 27.458 -26.648 -25.271 1.00 43.03 85 GLU A N 1
ATOM 632 C CA . GLU A 1 85 ? 27.944 -26.392 -23.926 1.00 43.03 85 GLU A CA 1
ATOM 633 C C . GLU A 1 85 ? 28.740 -25.076 -23.848 1.00 43.03 85 GLU A C 1
ATOM 635 O O . GLU A 1 85 ? 29.958 -25.045 -23.721 1.00 43.03 85 GLU A O 1
ATOM 640 N N . VAL A 1 86 ? 28.044 -23.950 -23.969 1.00 47.88 86 VAL A N 1
ATOM 641 C CA . VAL A 1 86 ? 28.543 -22.647 -23.540 1.00 47.88 86 VAL A CA 1
ATOM 642 C C . VAL A 1 86 ? 27.972 -22.454 -22.145 1.00 47.88 86 VAL A C 1
ATOM 644 O O . VAL A 1 86 ? 26.752 -22.590 -22.013 1.00 47.88 86 VAL A O 1
ATOM 647 N N . PRO A 1 87 ? 28.797 -22.178 -21.114 1.00 51.94 87 PRO A N 1
ATOM 648 C CA . PRO A 1 87 ? 28.321 -21.918 -19.762 1.00 51.94 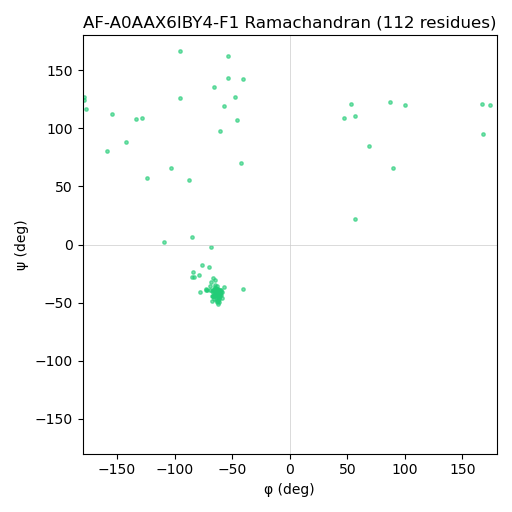87 PRO A CA 1
ATOM 649 C C . PRO A 1 87 ? 27.143 -20.954 -19.844 1.00 51.94 87 PRO A C 1
ATOM 651 O O . PRO A 1 87 ? 27.320 -19.801 -20.247 1.00 51.94 87 PRO A O 1
ATOM 654 N N . LEU A 1 88 ? 25.929 -21.468 -19.605 1.00 57.44 88 LEU A N 1
ATOM 655 C CA . LEU A 1 88 ? 24.720 -20.675 -19.760 1.00 57.44 88 LEU A CA 1
ATOM 656 C C . LEU A 1 88 ? 24.920 -19.488 -18.839 1.00 57.44 88 LEU A C 1
ATOM 658 O O . LEU A 1 88 ? 25.163 -19.702 -17.647 1.00 57.44 88 LEU A O 1
ATOM 662 N N . ASP A 1 89 ? 24.927 -18.281 -19.420 1.00 69.00 89 ASP A N 1
ATOM 663 C CA . ASP A 1 89 ? 25.287 -17.088 -18.669 1.00 69.00 89 ASP A CA 1
ATOM 664 C C . ASP A 1 89 ? 24.504 -17.137 -17.362 1.00 69.00 89 ASP A C 1
ATOM 666 O O . ASP A 1 89 ? 23.283 -17.357 -17.398 1.00 69.00 89 ASP A O 1
ATOM 670 N N . PRO A 1 90 ? 25.194 -17.009 -16.227 1.00 74.75 90 PRO A N 1
ATOM 671 C CA . PRO A 1 90 ? 24.579 -17.061 -14.927 1.00 74.75 90 PRO A CA 1
ATOM 672 C C . PRO A 1 90 ? 23.217 -16.320 -14.863 1.00 74.75 90 PRO A C 1
ATOM 674 O O . PRO A 1 90 ? 22.250 -16.773 -14.236 1.00 74.75 90 PRO A O 1
ATOM 677 N N . THR A 1 91 ? 23.110 -15.192 -15.551 1.00 80.31 91 THR A N 1
ATOM 678 C CA . THR A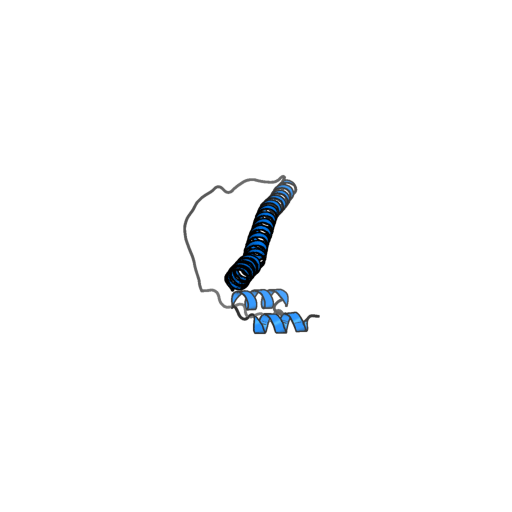 1 91 ? 21.911 -14.355 -15.638 1.00 80.31 91 THR A CA 1
ATOM 679 C C . THR A 1 91 ? 20.798 -14.978 -16.485 1.00 80.31 91 THR A C 1
ATOM 681 O O . THR A 1 91 ? 19.629 -14.910 -16.112 1.00 80.31 91 THR A O 1
ATOM 684 N N . LYS A 1 92 ? 21.135 -15.637 -17.600 1.00 83.56 92 LYS A N 1
ATOM 685 C CA . LYS A 1 92 ? 20.164 -16.322 -18.473 1.00 83.56 92 LYS A CA 1
ATOM 686 C C . LYS A 1 92 ? 19.485 -17.483 -17.754 1.00 83.56 92 LYS A C 1
ATOM 688 O O . LYS A 1 92 ? 18.283 -17.675 -17.907 1.00 83.56 92 LYS A O 1
ATOM 693 N N . GLU A 1 93 ? 20.237 -18.212 -16.938 1.00 82.06 93 GLU A N 1
ATOM 694 C CA . GLU A 1 93 ? 19.698 -19.309 -16.138 1.00 82.06 93 GLU A CA 1
ATOM 695 C C . GLU A 1 93 ? 18.766 -18.805 -15.021 1.00 82.06 93 GLU A C 1
ATOM 697 O O . GLU A 1 93 ? 17.698 -19.377 -14.810 1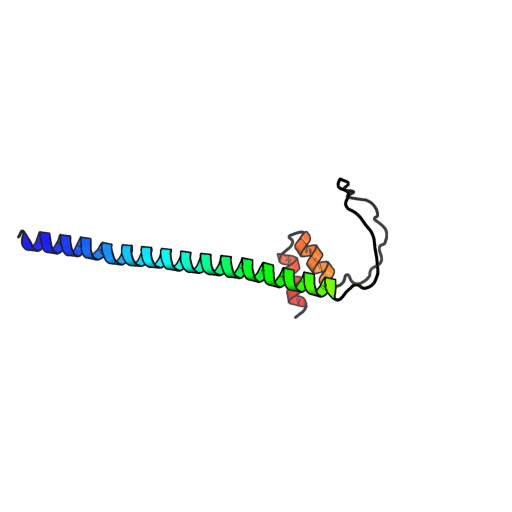.00 82.06 93 GLU A O 1
ATOM 702 N N . LEU A 1 94 ? 19.091 -17.681 -14.368 1.00 85.06 94 LEU A N 1
ATOM 703 C CA . LEU A 1 94 ? 18.170 -17.036 -13.423 1.00 85.06 94 LEU A CA 1
ATOM 704 C C . LEU A 1 94 ? 16.871 -16.598 -14.108 1.00 85.06 94 LEU A C 1
ATOM 706 O O . LEU A 1 94 ? 15.787 -16.911 -13.614 1.00 85.06 94 LEU A O 1
ATOM 710 N N . SER A 1 95 ? 16.965 -15.938 -15.265 1.00 85.00 95 SER A N 1
ATOM 711 C CA . SER A 1 95 ? 15.795 -15.525 -16.049 1.00 85.00 95 SER A CA 1
ATOM 712 C C . SER A 1 95 ? 14.934 -16.716 -16.474 1.00 85.00 95 SER A C 1
ATOM 714 O O . SER A 1 95 ? 13.704 -16.647 -16.410 1.00 85.00 95 SER A O 1
ATOM 716 N N . ARG A 1 96 ? 15.560 -17.839 -16.844 1.00 88.88 96 ARG A N 1
ATOM 717 C CA . ARG A 1 96 ? 14.864 -19.093 -17.153 1.00 88.88 96 ARG A CA 1
ATOM 718 C C . ARG A 1 96 ? 14.138 -19.650 -15.929 1.00 88.88 96 ARG A C 1
ATOM 720 O O . ARG A 1 96 ? 12.961 -19.980 -16.019 1.00 88.88 96 ARG A O 1
ATOM 727 N N . LEU A 1 97 ? 14.797 -19.709 -14.771 1.00 88.50 97 LEU A N 1
ATOM 728 C CA . LEU A 1 97 ? 14.198 -20.222 -13.534 1.00 88.50 97 LEU A CA 1
ATOM 729 C C . LEU A 1 97 ? 13.036 -19.354 -13.032 1.00 88.50 97 LEU A C 1
ATOM 731 O O . LEU A 1 97 ? 12.061 -19.898 -12.516 1.00 88.50 97 LEU A O 1
ATOM 735 N N . ILE A 1 98 ? 13.110 -18.032 -13.212 1.00 88.81 98 ILE A N 1
ATOM 736 C CA . ILE A 1 98 ? 12.006 -17.106 -12.914 1.00 88.81 98 ILE A CA 1
ATOM 737 C C . ILE A 1 98 ? 10.830 -17.356 -13.867 1.00 88.81 98 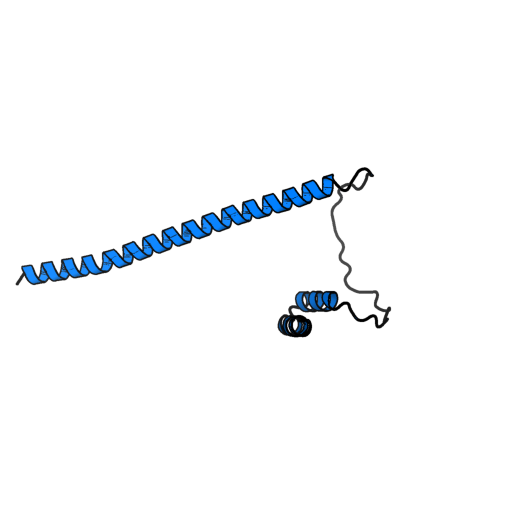ILE A C 1
ATOM 739 O O . ILE A 1 98 ? 9.694 -17.472 -13.411 1.00 88.81 98 ILE A O 1
ATOM 743 N N . SER A 1 99 ? 11.103 -17.522 -15.164 1.00 87.69 99 SER A N 1
ATOM 744 C CA . SER A 1 99 ? 10.079 -17.810 -16.183 1.00 87.69 99 SER A CA 1
ATOM 745 C C . SER A 1 99 ? 9.406 -19.172 -15.976 1.00 87.69 99 SER A C 1
ATOM 747 O O . SER A 1 99 ? 8.229 -19.338 -16.267 1.00 87.69 99 SER A O 1
ATOM 749 N N . GLU A 1 100 ? 10.129 -20.146 -15.419 1.00 89.94 100 GLU A N 1
ATOM 750 C CA . GLU A 1 100 ? 9.603 -21.464 -15.042 1.00 89.94 100 GLU A CA 1
ATOM 751 C C . GLU A 1 100 ? 8.944 -21.484 -13.649 1.00 89.94 100 GLU A C 1
ATOM 753 O O . GLU A 1 100 ? 8.613 -22.558 -13.145 1.00 89.94 100 GLU A O 1
ATOM 758 N N . HIS A 1 101 ? 8.790 -20.324 -12.994 1.00 88.75 101 HIS A N 1
ATOM 759 C CA . HIS A 1 101 ? 8.241 -20.170 -11.638 1.00 88.75 101 HIS A CA 1
ATOM 760 C C . HIS A 1 101 ? 9.005 -20.985 -10.571 1.00 88.75 101 HIS A C 1
ATOM 762 O O . HIS A 1 101 ? 8.508 -21.267 -9.477 1.0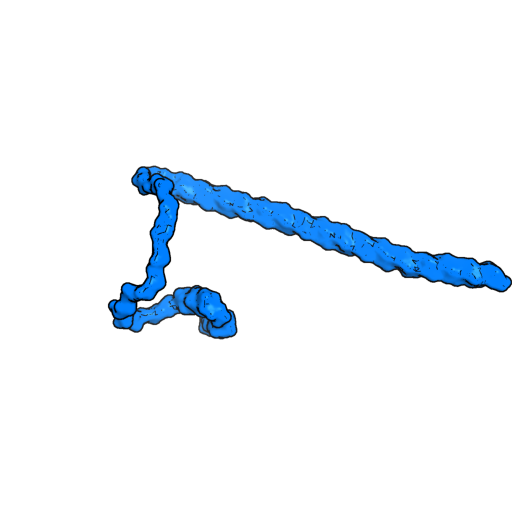0 88.75 101 HIS A O 1
ATOM 768 N N . LYS A 1 102 ? 10.262 -21.347 -10.851 1.00 89.50 102 LYS A N 1
ATOM 769 C CA . LYS A 1 102 ? 11.153 -22.105 -9.962 1.00 89.50 102 LYS A CA 1
ATOM 770 C C . LYS A 1 102 ? 11.906 -21.162 -9.030 1.00 89.50 102 LYS A C 1
ATOM 772 O O . LYS A 1 102 ? 13.135 -21.202 -8.939 1.00 89.50 102 LYS A O 1
ATOM 777 N N . PHE A 1 103 ? 11.158 -20.341 -8.298 1.00 88.00 103 PHE A N 1
ATOM 778 C CA . PHE A 1 103 ? 11.702 -19.280 -7.448 1.00 88.00 103 PHE A CA 1
ATOM 779 C C . PHE A 1 103 ? 12.696 -19.792 -6.402 1.00 88.00 103 PHE A C 1
ATOM 781 O O . PHE A 1 103 ? 13.712 -19.150 -6.176 1.00 88.00 103 PHE A O 1
ATOM 788 N N . GLY A 1 104 ? 12.474 -20.980 -5.828 1.00 87.62 104 GLY A N 1
ATOM 789 C CA . GLY A 1 104 ? 13.421 -21.572 -4.875 1.00 87.62 104 GLY A CA 1
ATOM 790 C C . GLY A 1 104 ? 14.798 -21.854 -5.489 1.00 87.62 104 GLY A C 1
ATOM 791 O O . GLY A 1 104 ? 15.820 -21.541 -4.889 1.00 87.62 104 GLY A O 1
ATOM 792 N N . LYS A 1 105 ? 14.836 -22.376 -6.722 1.00 83.56 105 LYS A N 1
ATOM 793 C CA . LYS A 1 105 ? 16.097 -22.635 -7.438 1.00 83.56 105 LYS A CA 1
ATOM 794 C C . LYS A 1 105 ? 16.751 -21.337 -7.910 1.00 83.56 105 LYS A C 1
ATOM 796 O O . LYS A 1 105 ? 17.969 -21.214 -7.819 1.00 83.56 105 LYS A O 1
ATOM 801 N N . ALA A 1 106 ? 15.951 -20.370 -8.366 1.00 85.81 106 ALA A N 1
ATOM 802 C CA . ALA A 1 106 ? 16.437 -19.039 -8.727 1.00 85.81 106 ALA A CA 1
ATOM 803 C C . ALA A 1 106 ? 17.078 -18.334 -7.518 1.00 85.81 106 ALA A C 1
ATOM 805 O O . ALA A 1 106 ? 18.164 -17.775 -7.630 1.00 85.81 106 ALA A O 1
ATOM 806 N N . PHE A 1 107 ? 16.447 -18.428 -6.345 1.00 83.56 107 PHE A N 1
ATOM 807 C CA . PHE A 1 107 ? 16.938 -17.837 -5.104 1.00 83.56 107 PHE A CA 1
ATOM 808 C C . PHE A 1 107 ? 18.287 -18.425 -4.675 1.00 83.56 107 PHE A C 1
ATOM 810 O O . PHE A 1 107 ? 19.239 -17.679 -4.459 1.00 83.56 107 PHE A O 1
ATOM 817 N N . THR A 1 108 ? 18.410 -19.756 -4.613 1.00 88.00 108 THR A N 1
ATOM 818 C CA . THR A 1 108 ? 19.681 -20.407 -4.254 1.00 88.00 108 THR A CA 1
ATOM 819 C C . THR A 1 108 ? 20.795 -20.064 -5.242 1.00 88.00 108 THR A C 1
ATOM 821 O O . THR A 1 108 ? 21.926 -19.813 -4.835 1.00 88.00 108 THR A O 1
ATOM 824 N N . MET A 1 109 ? 20.478 -20.008 -6.535 1.00 83.06 109 MET A N 1
ATOM 825 C CA . MET A 1 109 ? 21.451 -19.671 -7.569 1.00 83.06 109 MET A CA 1
ATOM 826 C C . MET A 1 109 ? 21.905 -18.208 -7.512 1.00 83.06 109 MET A C 1
ATOM 828 O O . MET A 1 109 ? 23.071 -17.927 -7.773 1.00 83.06 109 MET A O 1
ATOM 832 N N . ALA A 1 110 ? 21.009 -17.280 -7.170 1.00 84.50 110 ALA A N 1
ATOM 833 C CA . ALA A 1 110 ? 21.365 -15.880 -6.953 1.00 84.50 110 ALA A CA 1
ATOM 834 C C . ALA A 1 110 ? 22.258 -15.722 -5.711 1.00 84.50 110 ALA A C 1
ATOM 836 O O . ALA A 1 110 ? 23.231 -14.973 -5.746 1.00 84.50 110 ALA A O 1
ATOM 837 N N . LEU A 1 111 ? 21.973 -16.482 -4.648 1.00 83.12 111 LEU A N 1
ATOM 838 C CA . LEU A 1 111 ? 22.738 -16.451 -3.402 1.00 83.12 111 LEU A CA 1
ATOM 839 C C . LEU A 1 111 ? 24.179 -16.954 -3.577 1.00 83.12 111 LEU A C 1
ATOM 841 O O . LEU A 1 111 ? 25.099 -16.382 -3.010 1.00 83.12 111 LEU A O 1
ATOM 845 N N . GLN A 1 112 ? 24.392 -17.982 -4.401 1.00 77.88 112 GLN A N 1
ATOM 846 C CA . GLN A 1 112 ? 25.722 -18.543 -4.690 1.00 77.88 112 GLN A CA 1
ATOM 847 C C . GLN A 1 112 ? 26.650 -17.614 -5.497 1.00 77.88 112 GLN A C 1
ATOM 849 O O . GLN A 1 112 ? 27.780 -18.000 -5.788 1.00 77.88 112 GLN A O 1
ATOM 854 N N . ARG A 1 113 ? 26.187 -16.422 -5.897 1.00 65.19 113 ARG A N 1
ATOM 855 C CA . ARG A 1 113 ? 26.982 -15.433 -6.646 1.00 65.19 113 ARG A CA 1
ATOM 856 C C . ARG A 1 113 ? 27.377 -14.192 -5.857 1.00 65.19 113 ARG A C 1
ATOM 858 O O . ARG A 1 113 ? 27.964 -13.292 -6.452 1.00 65.19 113 ARG A O 1
ATOM 865 N N . THR A 1 114 ? 27.018 -14.122 -4.578 1.00 52.78 114 THR A N 1
ATOM 866 C CA . THR A 1 114 ? 27.522 -13.081 -3.667 1.00 52.78 114 THR A CA 1
ATOM 867 C C . THR A 1 114 ? 28.801 -13.575 -3.010 1.00 52.78 114 THR A C 1
ATOM 869 O O . THR A 1 114 ? 29.742 -12.763 -2.894 1.00 52.78 114 THR A O 1
#

Organism: Iris pallida (NCBI:txid29817)

Foldseek 3Di:
DVVVVVVVVVVVVVVVVVVVVVVVVVVVVVVVVVVVVVVVVVVVVVVVVVVVVVVVVVPDPDDDDDDDDDDDDDDDDDDDDDPDPDPCPLVNVLVVCVVVVVVVVSVVSVVVVD

Solvent-accessible surface area (backbone atoms only — not comparable to full-atom values): 7104 Å² total; per-residue (Å²): 117,68,65,65,53,52,52,51,50,53,51,52,57,60,61,54,48,59,57,56,49,52,50,52,50,50,51,52,49,52,50,52,53,52,53,49,52,52,51,50,49,54,50,50,52,50,52,54,50,49,52,52,54,50,54,55,61,74,64,59,97,75,77,85,86,81,83,90,85,86,81,86,80,88,80,80,88,84,80,83,85,77,91,66,96,58,84,69,49,74,65,58,52,38,54,49,25,53,76,68,69,36,50,71,60,30,49,56,58,57,60,76,72,114